Protein AF-A0A7K7S224-F1 (afdb_monomer_lite)

pLDDT: mean 75.21, std 19.18, range [33.5, 95.5]

Structure (mmCIF, N/CA/C/O backbone):
data_AF-A0A7K7S224-F1
#
_entry.id   AF-A0A7K7S224-F1
#
loop_
_atom_site.group_PDB
_atom_site.id
_atom_site.type_symbol
_atom_site.label_atom_id
_atom_site.label_alt_id
_atom_site.label_comp_id
_atom_site.label_asym_id
_atom_site.label_entity_id
_atom_site.label_seq_id
_atom_site.pdbx_PDB_ins_code
_atom_site.Cartn_x
_atom_site.Cartn_y
_atom_site.Cartn_z
_atom_site.occupancy
_atom_site.B_iso_or_equiv
_atom_site.auth_seq_id
_atom_site.auth_comp_id
_atom_site.auth_asym_id
_atom_site.auth_atom_id
_atom_site.pdbx_PDB_model_num
ATOM 1 N N . PRO A 1 1 ? -11.066 10.453 -2.369 1.00 45.16 1 PRO A N 1
ATOM 2 C CA . PRO A 1 1 ? -12.236 9.992 -1.578 1.00 45.16 1 PRO A CA 1
ATOM 3 C C . PRO A 1 1 ? -12.615 11.055 -0.543 1.00 45.16 1 PRO A C 1
ATOM 5 O O . PRO A 1 1 ? -11.724 11.579 0.125 1.00 45.16 1 PRO A O 1
ATOM 8 N N . ALA A 1 2 ? -13.901 11.397 -0.438 1.00 43.56 2 ALA A N 1
ATOM 9 C CA . ALA A 1 2 ? -14.383 12.379 0.530 1.00 43.56 2 ALA A CA 1
ATOM 10 C C . ALA A 1 2 ? -14.067 11.915 1.969 1.00 43.56 2 ALA A C 1
ATOM 12 O O . ALA A 1 2 ? -14.303 10.762 2.320 1.00 43.56 2 ALA A O 1
ATOM 13 N N . GLY A 1 3 ? -13.465 12.788 2.783 1.00 56.62 3 GLY A N 1
ATOM 14 C CA . GLY A 1 3 ? -13.181 12.538 4.207 1.00 56.62 3 GLY A CA 1
ATOM 15 C C . GLY A 1 3 ? -11.783 12.007 4.562 1.00 56.62 3 GLY A C 1
ATOM 16 O O . GLY A 1 3 ? -11.395 12.076 5.728 1.00 56.62 3 GLY A O 1
ATOM 17 N N . LEU A 1 4 ? -10.981 11.534 3.601 1.00 60.94 4 LEU A N 1
ATOM 18 C CA . LEU A 1 4 ? -9.558 11.239 3.833 1.00 60.94 4 LEU A CA 1
ATOM 19 C C . LEU A 1 4 ? -8.705 12.442 3.479 1.00 60.94 4 LEU A C 1
ATOM 21 O O . LEU A 1 4 ? -8.768 12.933 2.355 1.00 60.94 4 LEU A O 1
ATOM 25 N N . SER A 1 5 ? -7.822 12.842 4.396 1.00 68.38 5 SER A N 1
ATOM 26 C CA . SER A 1 5 ? -6.729 13.726 4.009 1.00 68.38 5 SER A CA 1
ATOM 27 C C . SER A 1 5 ? -5.901 13.044 2.913 1.00 68.38 5 SER A C 1
ATOM 29 O O . SER A 1 5 ? -5.393 11.927 3.097 1.00 68.38 5 SER A O 1
ATOM 31 N N . ALA A 1 6 ? -5.749 13.734 1.781 1.00 70.31 6 ALA A N 1
ATOM 32 C CA . ALA A 1 6 ? -4.966 13.280 0.634 1.00 70.31 6 ALA A CA 1
ATOM 33 C C . ALA A 1 6 ? -3.487 13.021 0.987 1.00 70.31 6 ALA A C 1
ATOM 35 O O . ALA A 1 6 ? -2.795 12.310 0.254 1.00 70.31 6 ALA A O 1
ATOM 36 N N . SER A 1 7 ? -3.013 13.552 2.123 1.00 74.94 7 SER A N 1
ATOM 37 C CA . SER A 1 7 ? -1.647 13.373 2.621 1.00 74.94 7 SER A CA 1
ATOM 38 C C . SER A 1 7 ? -1.422 12.073 3.405 1.00 74.94 7 SER A C 1
ATOM 40 O O . SER A 1 7 ? -0.278 11.745 3.720 1.00 74.94 7 SER A O 1
ATOM 42 N N . THR A 1 8 ? -2.472 11.303 3.715 1.00 85.69 8 THR A N 1
ATOM 43 C CA . THR A 1 8 ? -2.321 10.020 4.425 1.00 85.69 8 THR A CA 1
ATOM 44 C C . THR A 1 8 ? -1.658 8.958 3.547 1.00 85.69 8 THR A C 1
ATOM 46 O O . THR A 1 8 ? -1.875 8.920 2.339 1.00 85.69 8 THR A O 1
ATOM 49 N N . PHE A 1 9 ? -0.883 8.050 4.154 1.00 88.62 9 PHE A N 1
ATOM 50 C CA . PHE A 1 9 ? -0.202 6.974 3.418 1.00 88.62 9 PHE A CA 1
ATOM 51 C C . PHE A 1 9 ? -1.158 6.144 2.536 1.00 88.62 9 PHE A C 1
ATOM 53 O O . PHE A 1 9 ? -0.854 6.007 1.354 1.00 88.62 9 PHE A O 1
ATOM 60 N N . PRO A 1 10 ? -2.328 5.656 3.012 1.00 90.94 10 PRO A N 1
ATOM 61 C CA . PRO A 1 10 ? -3.244 4.897 2.157 1.00 90.94 10 PRO A CA 1
ATOM 62 C C . PRO A 1 10 ? -3.788 5.712 0.977 1.00 90.94 10 PRO A C 1
ATOM 64 O O . PRO A 1 10 ? -3.919 5.178 -0.120 1.00 90.94 10 PRO A O 1
ATOM 67 N N . ALA A 1 11 ? -4.063 7.009 1.171 1.00 88.75 11 ALA A N 1
ATOM 68 C CA . ALA A 1 11 ? -4.528 7.886 0.098 1.00 88.75 11 ALA A CA 1
ATOM 69 C C . ALA A 1 11 ? -3.425 8.172 -0.933 1.00 88.75 11 ALA A C 1
ATOM 71 O O . ALA A 1 11 ? -3.686 8.140 -2.135 1.00 88.75 11 ALA A O 1
ATOM 72 N N . LYS A 1 12 ? -2.187 8.408 -0.480 1.00 88.81 12 LYS A N 1
ATOM 73 C CA . LYS A 1 12 ? -1.016 8.538 -1.360 1.00 88.81 12 LYS A CA 1
ATOM 74 C C . LYS A 1 12 ? -0.775 7.254 -2.155 1.00 88.81 12 LYS A C 1
ATOM 76 O O . LYS A 1 12 ? -0.560 7.320 -3.356 1.00 88.81 12 LYS A O 1
ATOM 81 N N . LEU A 1 13 ? -0.881 6.092 -1.509 1.00 91.94 13 LEU A N 1
ATOM 82 C CA . LEU A 1 13 ? -0.644 4.791 -2.135 1.00 91.94 13 LEU A CA 1
ATOM 83 C C . LEU A 1 13 ? -1.704 4.478 -3.190 1.00 91.94 13 LEU A C 1
ATOM 85 O O . LEU A 1 13 ? -1.375 4.013 -4.273 1.00 91.94 13 LEU A O 1
ATOM 89 N N . TRP A 1 14 ? -2.968 4.786 -2.894 1.00 91.75 14 TRP A N 1
ATOM 90 C CA . TRP A 1 14 ? -4.055 4.638 -3.857 1.00 91.75 14 TRP A CA 1
ATOM 91 C C . TRP A 1 14 ? -3.875 5.561 -5.068 1.00 91.75 14 TRP A C 1
ATOM 93 O O . TRP A 1 14 ? -4.090 5.131 -6.194 1.00 91.75 14 TRP A O 1
ATOM 103 N N . ARG A 1 15 ? -3.432 6.811 -4.875 1.00 88.94 15 ARG A N 1
ATOM 104 C CA . ARG A 1 15 ? -3.096 7.698 -6.004 1.00 88.94 15 ARG A CA 1
ATOM 105 C C . ARG A 1 15 ? -1.911 7.175 -6.814 1.00 88.94 15 ARG A C 1
ATOM 107 O O . ARG A 1 15 ? -1.959 7.240 -8.034 1.00 88.94 15 ARG A O 1
ATOM 114 N N . LEU A 1 16 ? -0.889 6.642 -6.141 1.00 89.50 16 LEU A N 1
ATOM 115 C CA . LEU A 1 16 ? 0.310 6.096 -6.776 1.00 89.50 16 LEU A CA 1
ATOM 116 C C . LEU A 1 16 ? -0.038 4.966 -7.754 1.00 89.50 16 LEU A C 1
ATOM 118 O O . LEU A 1 16 ? 0.337 5.043 -8.914 1.00 89.50 16 LEU A O 1
ATOM 122 N N . VAL A 1 17 ? -0.805 3.965 -7.310 1.00 91.44 17 VAL A N 1
ATOM 123 C CA . VAL A 1 17 ? -1.162 2.796 -8.140 1.00 91.44 17 VAL A CA 1
ATOM 124 C C . VAL A 1 17 ? -2.163 3.114 -9.261 1.00 91.44 17 VAL A C 1
ATOM 126 O O . VAL A 1 17 ? -2.250 2.383 -10.240 1.00 91.44 17 VAL A O 1
ATOM 129 N N . ASN A 1 18 ? -2.935 4.198 -9.138 1.00 90.06 18 ASN A N 1
ATOM 130 C CA . ASN A 1 18 ? -3.849 4.653 -10.194 1.00 90.06 18 ASN A CA 1
ATOM 131 C C . ASN A 1 18 ? -3.217 5.710 -11.116 1.00 90.06 18 ASN A C 1
ATOM 133 O O . ASN A 1 18 ? -3.896 6.236 -11.995 1.00 90.06 18 ASN A O 1
ATOM 137 N N . SER A 1 19 ? -1.943 6.051 -10.914 1.00 85.50 19 SER A N 1
ATOM 138 C CA . SER A 1 19 ? -1.237 6.987 -11.780 1.00 85.50 19 SER A CA 1
ATOM 139 C C . SER A 1 19 ? -0.754 6.262 -13.038 1.00 85.50 19 SER A C 1
ATOM 141 O O . SER A 1 19 ? 0.055 5.345 -12.915 1.00 85.50 19 SER A O 1
ATOM 143 N N . PRO A 1 20 ? -1.137 6.698 -14.252 1.00 83.69 20 PRO A N 1
ATOM 144 C CA . PRO A 1 20 ? -0.631 6.098 -15.489 1.00 83.69 20 PRO A CA 1
ATOM 145 C C . PRO A 1 20 ? 0.871 6.353 -15.708 1.00 83.69 20 PRO A C 1
ATOM 147 O O . PRO A 1 20 ? 1.480 5.751 -16.583 1.00 83.69 20 PRO A O 1
ATOM 150 N N . ARG A 1 21 ? 1.473 7.258 -14.923 1.00 83.50 21 ARG A N 1
ATOM 151 C CA . ARG A 1 21 ? 2.896 7.616 -15.003 1.00 83.50 21 ARG A CA 1
ATOM 152 C C . ARG A 1 21 ? 3.801 6.638 -14.258 1.00 83.50 21 ARG A C 1
ATOM 154 O O . ARG A 1 21 ? 4.998 6.639 -14.507 1.00 83.50 21 ARG A O 1
ATOM 161 N N . ILE A 1 22 ? 3.246 5.867 -13.323 1.00 85.06 22 ILE A N 1
ATOM 162 C CA . ILE A 1 22 ? 4.005 4.950 -12.473 1.00 85.06 22 ILE A CA 1
ATOM 163 C C . ILE A 1 22 ? 3.770 3.538 -12.977 1.00 85.06 22 ILE A C 1
ATOM 165 O O . ILE A 1 22 ? 2.643 3.048 -12.974 1.00 85.06 22 ILE A O 1
ATOM 169 N N . ARG A 1 23 ? 4.839 2.876 -13.410 1.00 87.44 23 ARG A N 1
ATOM 170 C CA . ARG A 1 23 ? 4.765 1.519 -13.963 1.00 87.44 23 ARG A CA 1
ATOM 171 C C . ARG A 1 23 ? 5.201 0.475 -12.955 1.00 87.44 23 ARG A C 1
ATOM 173 O O . ARG A 1 23 ? 4.765 -0.665 -13.081 1.00 87.44 23 ARG A O 1
ATOM 180 N N . SER A 1 24 ? 6.013 0.872 -11.978 1.00 88.50 24 SER A N 1
ATOM 181 C CA . SER A 1 24 ? 6.544 0.034 -10.897 1.00 88.50 24 SER A CA 1
ATOM 182 C C . SER A 1 24 ? 5.503 -0.479 -9.902 1.00 88.50 24 SER A C 1
ATOM 184 O O . SER A 1 24 ? 5.774 -1.440 -9.184 1.00 88.50 24 SER A O 1
ATOM 186 N N . VAL A 1 25 ? 4.318 0.135 -9.836 1.00 91.31 25 VAL A N 1
ATOM 187 C CA . VAL A 1 25 ? 3.242 -0.250 -8.912 1.00 91.31 25 VAL A CA 1
ATOM 188 C C . VAL A 1 25 ? 1.939 -0.409 -9.677 1.00 91.31 25 VAL A C 1
ATOM 190 O O . VAL A 1 25 ? 1.481 0.535 -10.313 1.00 91.31 25 VAL A O 1
ATOM 193 N N . ARG A 1 26 ? 1.317 -1.586 -9.590 1.00 91.81 26 ARG A N 1
ATOM 194 C CA . ARG A 1 26 ? 0.078 -1.908 -10.312 1.00 91.81 26 ARG A CA 1
ATOM 195 C C . ARG A 1 26 ? -0.909 -2.658 -9.429 1.00 91.81 26 ARG A C 1
ATOM 197 O O . ARG A 1 26 ? -0.559 -3.181 -8.371 1.00 91.81 26 ARG A O 1
ATOM 204 N N . TRP A 1 27 ? -2.160 -2.694 -9.867 1.00 93.50 27 TRP A N 1
ATOM 205 C CA . TRP A 1 27 ? -3.170 -3.566 -9.281 1.00 93.50 27 TRP A CA 1
ATOM 206 C C . TRP A 1 27 ? -2.943 -5.015 -9.721 1.00 93.50 27 TRP A C 1
ATOM 208 O O . TRP A 1 27 ? -2.518 -5.256 -10.849 1.00 93.50 27 TRP A O 1
ATOM 218 N N . ASP A 1 28 ? -3.264 -5.973 -8.852 1.00 90.75 28 ASP A N 1
ATOM 219 C CA . ASP A 1 28 ? -3.435 -7.365 -9.273 1.00 90.75 28 ASP A CA 1
ATOM 220 C C . ASP A 1 28 ? -4.648 -7.515 -10.213 1.00 90.75 28 ASP A C 1
ATOM 222 O O . ASP A 1 28 ? -5.483 -6.614 -10.341 1.00 90.75 28 ASP A O 1
ATOM 226 N N . SER A 1 29 ? -4.791 -8.683 -10.845 1.00 89.75 29 SER A N 1
ATOM 227 C CA . SER A 1 29 ? -5.893 -8.969 -11.783 1.00 89.75 29 SER A CA 1
ATOM 228 C C . SER A 1 29 ? -7.288 -8.803 -11.168 1.00 89.75 29 SER A C 1
ATOM 230 O O . SER A 1 29 ? -8.263 -8.562 -11.876 1.00 89.75 29 SER A O 1
ATOM 232 N N . ARG A 1 30 ? -7.394 -8.897 -9.837 1.00 90.62 30 ARG A N 1
ATOM 233 C CA . ARG A 1 30 ? -8.642 -8.741 -9.078 1.00 90.62 30 ARG A CA 1
ATOM 234 C C . ARG A 1 30 ? -8.860 -7.333 -8.525 1.00 90.62 30 ARG A C 1
ATOM 236 O O . ARG A 1 30 ? -9.880 -7.109 -7.874 1.00 90.62 30 ARG A O 1
ATOM 243 N N . ALA A 1 31 ? -7.929 -6.404 -8.733 1.00 91.94 31 ALA A N 1
ATOM 244 C CA . ALA A 1 31 ? -7.950 -5.054 -8.171 1.00 91.94 31 ALA A CA 1
ATOM 245 C C . ALA A 1 31 ? -8.130 -5.005 -6.632 1.00 91.94 31 ALA A C 1
ATOM 247 O O . ALA A 1 31 ? -8.763 -4.106 -6.062 1.00 91.94 31 ALA A O 1
ATOM 248 N N . GLN A 1 32 ? -7.574 -6.009 -5.952 1.00 91.69 32 GLN A N 1
ATOM 249 C CA . GLN A 1 32 ? -7.611 -6.235 -4.504 1.00 91.69 32 GLN A CA 1
ATOM 250 C C . GLN A 1 32 ? -6.211 -6.332 -3.877 1.00 91.69 32 GLN A C 1
ATOM 252 O O . GLN A 1 32 ? -6.086 -6.525 -2.663 1.00 91.69 32 GLN A O 1
ATOM 257 N N . GLY A 1 33 ? -5.166 -6.263 -4.691 1.00 91.50 33 GLY A N 1
ATOM 258 C CA . GLY A 1 33 ? -3.776 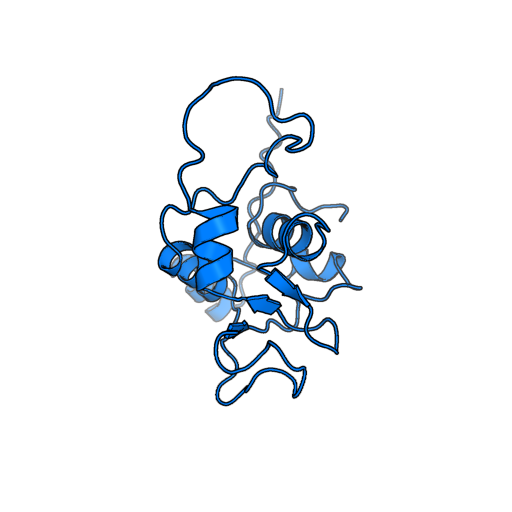-6.367 -4.287 1.00 91.50 33 GLY A CA 1
ATOM 259 C C . GLY A 1 33 ? -2.895 -5.390 -5.048 1.00 91.50 33 GLY A C 1
ATOM 260 O O . GLY A 1 33 ? -3.277 -4.847 -6.082 1.00 91.50 33 GLY A O 1
ATOM 261 N N . LEU A 1 34 ? -1.717 -5.155 -4.487 1.00 93.88 34 LEU A N 1
ATOM 262 C CA . LEU A 1 34 ? -0.652 -4.349 -5.058 1.00 93.88 34 LEU A CA 1
ATOM 263 C C . LEU A 1 34 ? 0.448 -5.266 -5.561 1.00 93.88 34 LEU A C 1
ATOM 265 O O . LEU A 1 34 ? 0.959 -6.081 -4.795 1.00 93.88 34 LEU A O 1
ATOM 269 N N . LE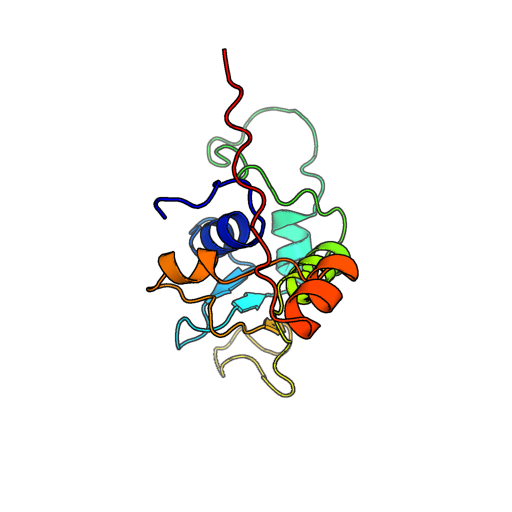U A 1 35 ? 0.836 -5.072 -6.810 1.00 92.50 35 LEU A N 1
ATOM 270 C CA . LEU A 1 35 ? 2.022 -5.650 -7.417 1.00 92.50 35 LEU A CA 1
ATOM 271 C C . LEU A 1 35 ? 3.081 -4.556 -7.480 1.00 92.50 35 LEU A C 1
ATOM 273 O O . LEU A 1 35 ? 2.804 -3.459 -7.965 1.00 92.50 35 LEU A O 1
ATOM 277 N N . ILE A 1 36 ? 4.266 -4.830 -6.939 1.00 92.00 36 ILE A N 1
ATOM 278 C CA . ILE A 1 36 ? 5.374 -3.874 -6.908 1.00 92.00 36 ILE A CA 1
ATOM 279 C C . ILE A 1 36 ? 6.637 -4.515 -7.478 1.00 92.00 36 ILE A C 1
ATOM 281 O O . ILE A 1 36 ? 7.151 -5.468 -6.894 1.00 92.00 36 ILE A O 1
ATOM 285 N N . ASP A 1 37 ? 7.156 -3.967 -8.571 1.00 89.81 37 ASP A N 1
ATOM 286 C CA . ASP A 1 37 ? 8.485 -4.299 -9.080 1.00 89.81 37 ASP A CA 1
ATOM 287 C C . ASP A 1 37 ? 9.514 -3.496 -8.288 1.00 89.81 37 ASP A C 1
ATOM 289 O O . ASP A 1 37 ? 9.503 -2.265 -8.309 1.00 89.81 37 ASP A O 1
ATOM 293 N N . ARG A 1 38 ? 10.395 -4.181 -7.554 1.00 88.38 38 ARG A N 1
ATOM 294 C CA . ARG A 1 38 ? 11.378 -3.503 -6.703 1.00 88.38 38 ARG A CA 1
ATOM 295 C C . ARG A 1 38 ? 12.366 -2.664 -7.514 1.00 88.38 38 ARG A C 1
ATOM 297 O O . ARG A 1 38 ? 12.625 -1.524 -7.132 1.00 88.38 38 ARG A O 1
ATOM 304 N N . SER A 1 39 ? 12.933 -3.230 -8.572 1.00 86.38 39 SER A N 1
ATOM 305 C CA . SER A 1 39 ? 13.993 -2.589 -9.352 1.00 86.38 39 SER A CA 1
ATOM 306 C C . SER A 1 39 ? 13.452 -1.357 -10.065 1.00 86.38 39 SER A C 1
ATOM 308 O O . SER A 1 39 ? 14.039 -0.280 -9.981 1.00 86.38 39 SER A O 1
ATOM 310 N N . LEU A 1 40 ? 12.280 -1.487 -10.691 1.00 86.69 40 LEU A N 1
ATOM 311 C CA . LEU A 1 40 ? 11.622 -0.371 -11.357 1.00 86.69 40 LEU A CA 1
ATOM 312 C C . LEU A 1 40 ? 11.140 0.676 -10.348 1.00 86.69 40 LEU A C 1
ATOM 314 O O . LEU A 1 40 ? 11.212 1.864 -10.640 1.00 86.69 40 LEU A O 1
ATOM 318 N N . PHE A 1 41 ? 10.685 0.272 -9.155 1.00 87.69 41 PHE A N 1
ATOM 319 C CA . PHE A 1 41 ? 10.298 1.212 -8.096 1.00 87.69 41 PHE A CA 1
ATOM 320 C C . PHE A 1 41 ? 11.486 2.051 -7.631 1.00 87.69 41 PHE A C 1
ATOM 322 O O . PHE A 1 41 ? 11.360 3.264 -7.477 1.00 87.69 41 PHE A O 1
ATOM 329 N N . GLU A 1 42 ? 12.636 1.413 -7.397 1.00 86.38 42 GLU A N 1
ATOM 330 C CA . GLU A 1 42 ? 13.863 2.114 -7.022 1.00 86.38 42 GLU A CA 1
ATOM 331 C C . GLU A 1 42 ? 14.261 3.119 -8.120 1.00 86.38 42 GLU A C 1
ATOM 333 O O . GLU A 1 42 ? 14.555 4.266 -7.796 1.00 86.38 42 GLU A O 1
ATOM 338 N N . GLN A 1 43 ? 14.132 2.758 -9.402 1.00 83.88 43 GLN A N 1
ATOM 339 C CA . GLN A 1 43 ? 14.452 3.643 -10.529 1.00 83.88 43 GLN A CA 1
ATOM 340 C C . GLN A 1 43 ? 13.455 4.797 -10.753 1.00 83.88 43 GLN A C 1
ATOM 342 O O . GLN A 1 43 ? 13.881 5.918 -11.012 1.00 83.88 43 GLN A O 1
ATOM 347 N N . GLU A 1 44 ? 12.142 4.541 -10.682 1.00 84.06 44 GLU A N 1
ATOM 348 C CA . GLU A 1 44 ? 11.092 5.541 -10.962 1.00 84.06 44 GLU A CA 1
ATOM 349 C C . GLU A 1 44 ? 10.861 6.510 -9.797 1.00 84.06 44 GLU A C 1
ATOM 351 O O . GLU A 1 44 ? 10.473 7.656 -10.023 1.00 84.06 44 GLU A O 1
ATOM 356 N N . LEU A 1 45 ? 11.010 6.041 -8.553 1.00 81.06 45 LEU A N 1
ATOM 357 C CA . LEU A 1 45 ? 10.540 6.771 -7.369 1.00 81.06 45 LEU A CA 1
ATOM 358 C C . LEU A 1 45 ? 11.635 7.104 -6.356 1.00 81.06 45 LEU A C 1
ATOM 360 O O . LEU A 1 45 ? 11.402 7.972 -5.515 1.00 81.06 45 LEU A O 1
ATOM 364 N N . LEU A 1 46 ? 12.778 6.409 -6.384 1.00 81.00 46 LEU A N 1
ATOM 365 C CA . LEU A 1 46 ? 13.856 6.586 -5.401 1.00 81.00 46 LEU A CA 1
ATOM 366 C C . LEU A 1 46 ? 15.169 7.085 -6.012 1.00 81.00 46 LEU A C 1
ATOM 368 O O . LEU A 1 46 ? 16.006 7.589 -5.263 1.00 81.00 46 LEU A O 1
ATOM 372 N N . SER A 1 47 ? 15.353 6.981 -7.331 1.00 71.62 47 SER A N 1
ATOM 373 C CA . SER A 1 47 ? 16.493 7.595 -8.007 1.00 71.62 47 SER A CA 1
ATOM 374 C C . SER A 1 47 ? 16.482 9.101 -7.750 1.00 71.62 47 SER A C 1
ATOM 376 O O . SER A 1 47 ? 15.456 9.749 -7.988 1.00 71.62 47 SER A O 1
ATOM 378 N N . PRO A 1 48 ? 17.592 9.681 -7.261 1.00 57.19 48 PRO A N 1
ATOM 379 C CA . PRO A 1 48 ? 17.733 11.123 -7.233 1.00 57.19 48 PRO A CA 1
ATOM 380 C C . PRO A 1 48 ? 17.653 11.590 -8.684 1.00 57.19 48 PRO A C 1
ATOM 382 O O . PRO A 1 48 ? 18.543 11.308 -9.477 1.00 57.19 48 PRO A O 1
ATOM 385 N N . SER A 1 49 ? 16.544 12.227 -9.058 1.00 54.16 49 SER A N 1
ATOM 386 C CA . SER A 1 49 ? 16.469 12.914 -10.341 1.00 54.16 49 SER A CA 1
ATOM 387 C C . SER A 1 49 ? 17.559 13.975 -10.291 1.00 54.16 49 SER A C 1
ATOM 389 O O . SER 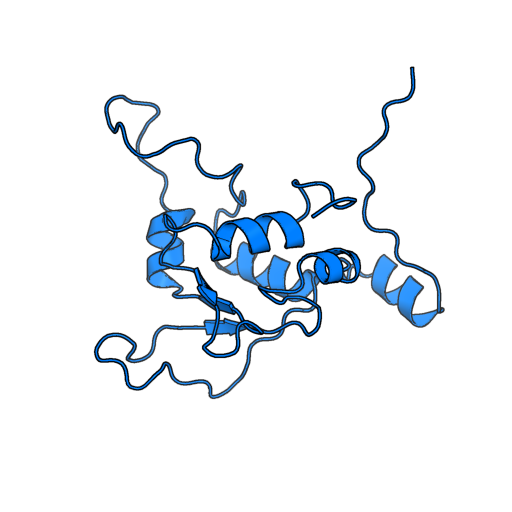A 1 49 ? 17.491 14.869 -9.442 1.00 54.16 49 SER A O 1
ATOM 391 N N . ASP A 1 50 ? 18.601 13.815 -11.103 1.00 42.28 50 ASP A N 1
ATOM 392 C CA . ASP A 1 50 ? 19.691 14.775 -11.182 1.00 42.28 50 ASP A CA 1
ATOM 393 C C . ASP A 1 50 ? 19.114 16.184 -11.317 1.00 42.28 50 ASP A C 1
ATOM 395 O O . ASP A 1 50 ? 18.322 16.458 -12.214 1.00 42.28 50 ASP A O 1
ATOM 399 N N . ALA A 1 51 ? 19.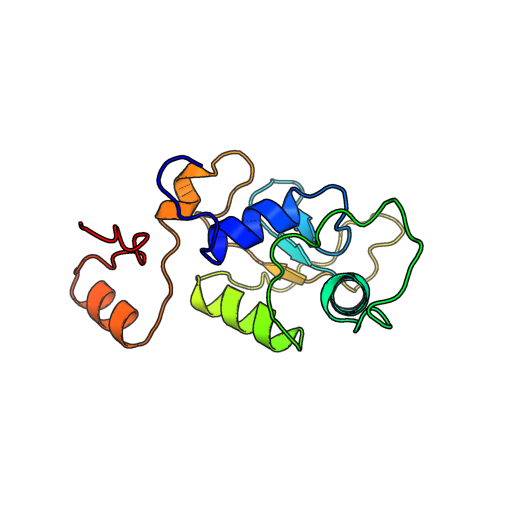538 17.045 -10.394 1.00 40.16 51 ALA A N 1
ATOM 400 C CA . ALA A 1 51 ? 19.443 18.495 -10.432 1.00 40.16 51 ALA A CA 1
ATOM 401 C C . ALA A 1 51 ? 18.044 19.142 -10.542 1.00 40.16 51 ALA A C 1
ATOM 403 O O . ALA A 1 51 ? 17.194 18.856 -11.378 1.00 40.16 51 ALA A O 1
ATOM 404 N N . HIS A 1 52 ? 17.875 20.196 -9.748 1.00 46.19 52 HIS A N 1
ATOM 405 C CA . HIS A 1 52 ? 17.015 21.317 -10.110 1.00 46.19 52 HIS A CA 1
ATOM 406 C C . HIS A 1 52 ? 17.529 21.953 -11.421 1.00 46.19 52 HIS A C 1
ATOM 408 O O . HIS A 1 52 ? 18.241 22.953 -11.382 1.00 46.19 52 HIS A O 1
ATOM 414 N N . GLY A 1 53 ? 17.209 21.371 -12.580 1.00 33.50 53 GLY A N 1
ATOM 415 C CA . GLY A 1 53 ? 17.729 21.834 -13.864 1.00 33.50 53 GLY A CA 1
ATOM 416 C C . GLY A 1 53 ? 16.901 21.374 -15.058 1.00 33.50 53 GLY A C 1
ATOM 417 O O . GLY A 1 53 ? 17.036 20.248 -15.506 1.00 33.50 53 GLY A O 1
ATOM 418 N N . ALA A 1 54 ? 16.070 22.295 -15.550 1.00 39.38 54 ALA A N 1
ATOM 419 C CA . ALA A 1 54 ? 15.697 22.518 -16.949 1.00 39.38 54 ALA A CA 1
ATOM 420 C C . ALA A 1 54 ? 15.389 21.307 -17.866 1.00 39.38 54 ALA A C 1
ATOM 422 O O . ALA A 1 54 ? 16.280 20.586 -18.299 1.00 39.38 54 ALA A O 1
ATOM 423 N N . GLY A 1 55 ? 14.137 21.235 -18.342 1.00 34.97 55 GLY A N 1
ATOM 424 C CA . GLY A 1 55 ? 13.893 20.835 -19.738 1.00 34.97 55 GLY A CA 1
ATOM 425 C C . GLY A 1 55 ? 13.144 19.532 -20.030 1.00 34.97 55 GLY A C 1
ATOM 426 O O . GLY A 1 55 ? 13.230 19.061 -21.157 1.00 34.97 55 GLY A O 1
ATOM 427 N N . ALA A 1 56 ? 12.375 18.961 -19.099 1.00 38.66 56 ALA A N 1
ATOM 428 C CA . ALA A 1 56 ? 11.465 17.853 -19.420 1.00 38.66 56 ALA A CA 1
ATOM 429 C C . ALA A 1 56 ? 9.998 18.251 -19.192 1.00 38.66 56 ALA A C 1
ATOM 431 O O . ALA A 1 56 ? 9.404 17.967 -18.147 1.00 38.66 56 ALA A O 1
ATOM 432 N N . GLU A 1 57 ? 9.401 18.908 -20.190 1.00 39.22 57 GLU A N 1
ATOM 433 C CA . GLU A 1 57 ? 7.947 19.021 -20.305 1.00 39.22 57 GLU A CA 1
ATOM 434 C C . GLU A 1 57 ? 7.349 17.611 -20.371 1.00 39.22 57 GLU A C 1
ATOM 436 O O . GLU A 1 57 ? 7.425 16.909 -21.375 1.00 39.22 57 GLU A O 1
ATOM 441 N N . GLY A 1 58 ? 6.817 17.150 -19.243 1.00 40.53 58 GLY A N 1
ATOM 442 C CA . GLY A 1 58 ? 6.258 15.808 -19.128 1.00 40.53 58 GLY A CA 1
ATOM 443 C C . GLY A 1 58 ? 6.207 15.299 -17.697 1.00 40.53 58 GLY A C 1
ATOM 444 O O . GLY A 1 58 ? 5.256 14.600 -17.347 1.00 40.53 58 GLY A O 1
ATOM 445 N N . ALA A 1 59 ? 7.141 15.703 -16.835 1.00 47.53 59 ALA A N 1
ATOM 446 C CA . ALA A 1 59 ? 7.122 15.377 -15.411 1.00 47.53 59 ALA A CA 1
ATOM 447 C C . ALA A 1 59 ? 6.393 16.474 -14.614 1.00 47.53 59 ALA A C 1
ATOM 449 O O . ALA A 1 59 ? 6.993 17.240 -13.865 1.00 47.53 59 ALA A O 1
ATOM 450 N N . GLY A 1 60 ? 5.068 16.560 -14.790 1.00 40.12 60 GLY A N 1
ATOM 451 C CA . GLY A 1 60 ? 4.209 17.306 -13.862 1.00 40.12 60 GLY A CA 1
ATOM 452 C C . GLY A 1 60 ? 4.465 16.851 -12.416 1.00 40.12 60 GLY A C 1
ATOM 453 O O . GLY A 1 60 ? 4.879 15.703 -12.223 1.00 40.12 60 GLY A O 1
ATOM 454 N N . PRO A 1 61 ? 4.242 17.730 -11.420 1.00 42.53 61 PRO A N 1
ATOM 455 C CA . PRO A 1 61 ? 4.810 17.632 -10.076 1.00 42.53 61 PRO A CA 1
ATOM 456 C C . PRO A 1 61 ? 4.673 16.207 -9.566 1.00 42.53 61 PRO A C 1
ATOM 458 O O . PRO A 1 61 ? 3.561 15.678 -9.531 1.00 42.53 61 PRO A O 1
ATOM 461 N N . ALA A 1 62 ? 5.804 15.578 -9.248 1.00 47.91 62 ALA A N 1
ATOM 462 C CA . ALA A 1 62 ? 5.920 14.194 -8.813 1.00 47.91 62 ALA A CA 1
ATOM 463 C C . ALA A 1 62 ? 5.117 13.944 -7.523 1.00 47.91 62 ALA A C 1
ATOM 465 O O . ALA A 1 62 ? 5.654 13.876 -6.426 1.00 47.91 62 ALA A O 1
ATOM 466 N N . LEU A 1 63 ? 3.799 13.839 -7.670 1.00 51.25 63 LEU A N 1
ATOM 467 C CA . LEU A 1 63 ? 2.825 13.231 -6.781 1.00 51.25 63 LEU A CA 1
ATOM 468 C C . LEU A 1 63 ? 3.020 13.472 -5.265 1.00 51.25 63 LEU A C 1
ATOM 470 O O . LEU A 1 63 ? 2.786 12.536 -4.511 1.00 51.25 63 LEU A O 1
ATOM 474 N N . ASP A 1 64 ? 3.437 14.655 -4.787 1.00 53.47 64 ASP A N 1
ATOM 475 C CA . ASP A 1 64 ? 3.764 14.920 -3.361 1.00 53.47 64 ASP A CA 1
ATOM 476 C C . ASP A 1 64 ? 4.414 13.704 -2.676 1.00 53.47 64 ASP A C 1
ATOM 478 O O . ASP A 1 64 ? 3.899 13.150 -1.682 1.00 53.47 64 ASP A O 1
ATOM 482 N N . SER A 1 65 ? 5.460 13.225 -3.345 1.00 55.62 65 SER A N 1
ATOM 483 C CA . SER A 1 65 ? 5.982 11.867 -3.349 1.00 55.62 65 SER A CA 1
ATOM 484 C C . SER A 1 65 ? 6.170 11.272 -1.956 1.00 55.62 65 SER A C 1
ATOM 486 O O . SER A 1 65 ? 6.385 11.945 -0.941 1.00 55.62 65 SER A O 1
ATOM 488 N N . PHE A 1 66 ? 6.039 9.948 -1.880 1.00 62.03 66 PHE A N 1
ATOM 489 C CA . PHE A 1 66 ? 6.540 9.206 -0.736 1.00 62.03 66 PHE A CA 1
ATOM 490 C C . PHE A 1 66 ? 8.013 9.585 -0.561 1.00 62.03 66 PHE A C 1
ATOM 492 O O . PHE A 1 66 ? 8.834 9.153 -1.356 1.00 62.03 66 PHE A O 1
ATOM 499 N N . GLN A 1 67 ? 8.335 10.391 0.457 1.00 58.38 67 GLN A N 1
ATOM 500 C CA . GLN A 1 67 ? 9.707 10.727 0.863 1.00 58.38 67 GLN A CA 1
ATOM 501 C C . GLN A 1 67 ? 10.399 9.490 1.460 1.00 58.38 67 GLN A C 1
ATOM 503 O O . GLN A 1 67 ? 10.842 9.477 2.607 1.00 58.38 67 GLN A O 1
ATOM 508 N N . ALA A 1 68 ? 10.384 8.381 0.733 1.00 60.97 68 ALA A N 1
ATOM 509 C CA . ALA A 1 68 ? 11.202 7.233 1.030 1.00 60.97 68 ALA A CA 1
ATOM 510 C C . ALA A 1 68 ? 12.534 7.452 0.314 1.00 60.97 68 ALA A C 1
ATOM 512 O O . ALA A 1 68 ? 12.555 7.829 -0.846 1.00 60.97 68 ALA A O 1
ATOM 513 N N . THR A 1 69 ? 13.637 7.215 1.013 1.00 64.00 69 THR A N 1
ATOM 514 C CA . THR A 1 69 ? 14.982 7.161 0.419 1.00 64.00 69 THR A CA 1
ATOM 515 C C . THR A 1 69 ? 15.360 5.739 0.009 1.00 64.00 69 THR A C 1
ATOM 517 O O . THR A 1 69 ? 16.297 5.530 -0.750 1.00 64.00 69 THR A O 1
ATOM 520 N N . HIS A 1 70 ? 14.629 4.742 0.520 1.00 80.50 70 HIS A N 1
ATOM 521 C CA . HIS A 1 70 ? 14.907 3.325 0.315 1.00 80.50 70 HIS A CA 1
ATOM 522 C C . HIS A 1 70 ? 13.611 2.521 0.205 1.00 80.50 70 HIS A C 1
ATOM 524 O O . HIS A 1 70 ? 12.635 2.786 0.918 1.00 80.50 70 HIS A O 1
ATOM 530 N N . PHE A 1 71 ? 13.636 1.458 -0.600 1.00 86.44 71 PHE A N 1
ATOM 531 C CA . PHE A 1 71 ? 12.503 0.550 -0.786 1.00 86.44 71 PHE A CA 1
ATOM 532 C C . PHE A 1 71 ? 12.018 -0.075 0.534 1.00 86.44 71 PHE A C 1
ATOM 534 O O . PHE A 1 71 ? 10.818 -0.173 0.799 1.00 86.44 71 PHE A O 1
ATOM 541 N N . GLY A 1 72 ? 12.945 -0.416 1.434 1.00 87.69 72 GLY A N 1
ATOM 542 C CA . GLY A 1 72 ? 12.614 -0.949 2.760 1.00 87.69 72 GLY A CA 1
ATOM 543 C C . GLY A 1 72 ? 11.740 -0.007 3.601 1.00 87.69 72 GLY A C 1
ATOM 544 O O . GLY A 1 72 ? 10.857 -0.467 4.328 1.00 87.69 72 GLY A O 1
ATOM 545 N N . SER A 1 73 ? 11.910 1.311 3.460 1.00 87.94 73 SER A N 1
ATOM 546 C CA . SER A 1 73 ? 11.073 2.309 4.142 1.00 87.94 73 SER A CA 1
ATOM 547 C C . SER A 1 73 ? 9.634 2.281 3.630 1.00 87.94 73 SER A C 1
ATOM 549 O O . SER A 1 73 ? 8.693 2.389 4.421 1.00 87.94 73 SER A O 1
ATOM 551 N N . PHE A 1 74 ? 9.451 2.065 2.328 1.00 90.06 74 PHE A N 1
ATOM 552 C CA . PHE A 1 74 ? 8.136 1.893 1.720 1.00 90.06 74 PHE A CA 1
ATOM 553 C C . PHE A 1 74 ? 7.456 0.602 2.205 1.00 90.06 74 PHE A C 1
ATOM 555 O O . PHE A 1 74 ? 6.328 0.648 2.704 1.00 90.06 74 PHE A O 1
ATOM 562 N N . VAL A 1 75 ? 8.172 -0.529 2.200 1.00 91.19 75 VAL A N 1
ATOM 563 C CA . VAL A 1 75 ? 7.669 -1.810 2.737 1.00 91.19 75 VAL A CA 1
ATOM 564 C C . VAL A 1 75 ? 7.318 -1.700 4.224 1.00 91.19 75 VAL A C 1
ATOM 566 O O . VAL A 1 75 ? 6.297 -2.224 4.676 1.00 91.19 75 VAL A O 1
ATOM 569 N N . ARG A 1 76 ? 8.111 -0.966 5.010 1.00 90.81 76 ARG A N 1
ATOM 570 C CA . ARG A 1 76 ? 7.795 -0.700 6.418 1.00 90.81 76 ARG A CA 1
ATOM 571 C C . ARG A 1 76 ? 6.474 0.049 6.570 1.00 90.81 76 ARG A C 1
ATOM 573 O O . ARG A 1 76 ? 5.706 -0.278 7.475 1.00 90.81 76 ARG A O 1
ATOM 580 N N . GLN A 1 77 ? 6.194 1.035 5.717 1.00 91.56 77 GLN A N 1
ATOM 581 C CA . GLN A 1 77 ? 4.903 1.719 5.745 1.00 91.56 77 GLN A CA 1
ATOM 582 C C . GLN A 1 77 ? 3.761 0.772 5.361 1.00 91.56 77 GLN A C 1
ATOM 584 O O . GLN A 1 77 ? 2.782 0.718 6.100 1.00 91.56 77 GLN A O 1
ATOM 589 N N . LEU A 1 78 ? 3.906 -0.048 4.314 1.00 93.56 78 LEU A N 1
ATOM 590 C CA . LEU A 1 78 ? 2.923 -1.090 3.976 1.00 93.56 78 LEU A CA 1
ATOM 591 C C . LEU A 1 78 ? 2.590 -1.962 5.201 1.00 93.56 78 LEU A C 1
ATOM 593 O O . LEU A 1 78 ? 1.428 -2.071 5.599 1.00 93.56 78 LEU A O 1
ATOM 597 N N . ASN A 1 79 ? 3.615 -2.482 5.878 1.00 92.81 79 ASN A N 1
ATOM 598 C CA . ASN A 1 79 ? 3.450 -3.300 7.082 1.00 92.81 79 ASN A CA 1
ATOM 599 C C . ASN A 1 79 ? 2.762 -2.540 8.231 1.00 92.81 79 ASN A C 1
ATOM 601 O O . ASN A 1 79 ? 1.904 -3.090 8.925 1.00 92.81 79 ASN A O 1
ATOM 605 N N . LEU A 1 80 ? 3.104 -1.263 8.438 1.00 92.69 80 LEU A N 1
ATOM 606 C CA . LEU A 1 80 ? 2.464 -0.418 9.451 1.00 92.69 80 LEU A CA 1
ATOM 607 C C . LEU A 1 80 ? 0.988 -0.149 9.153 1.00 92.69 80 LEU A C 1
ATOM 609 O O . LEU A 1 80 ? 0.250 0.117 10.092 1.00 92.69 80 LEU A O 1
ATOM 613 N N . TYR A 1 81 ? 0.546 -0.221 7.903 1.00 92.94 81 TYR A N 1
ATOM 614 C CA . TYR A 1 81 ? -0.861 -0.071 7.526 1.00 92.94 81 TYR A CA 1
ATOM 615 C C . TYR A 1 81 ? -1.550 -1.416 7.253 1.00 92.94 81 TYR A C 1
ATOM 617 O O . TYR A 1 81 ? -2.622 -1.458 6.654 1.00 92.94 81 TYR A O 1
ATOM 625 N N . GLY A 1 82 ? -0.963 -2.522 7.719 1.00 93.50 82 GLY A N 1
ATOM 626 C CA . GLY A 1 82 ? -1.601 -3.839 7.704 1.00 93.50 82 GLY A CA 1
ATOM 627 C C . GLY A 1 82 ? -1.589 -4.544 6.349 1.00 93.50 82 GLY A C 1
ATOM 628 O O . GLY A 1 82 ? -2.284 -5.544 6.195 1.00 93.50 82 GLY A O 1
ATOM 629 N N . PHE A 1 83 ? -0.810 -4.061 5.380 1.00 95.50 83 PHE A N 1
ATOM 630 C CA . PHE A 1 83 ? -0.559 -4.820 4.160 1.00 95.50 83 PHE A CA 1
ATOM 631 C C . PHE A 1 83 ? 0.317 -6.030 4.475 1.00 95.50 83 PHE A C 1
ATOM 633 O O . PHE A 1 83 ? 1.251 -5.942 5.275 1.00 95.50 83 PHE A O 1
ATOM 640 N N . ARG A 1 84 ? 0.020 -7.161 3.839 1.00 94.06 84 ARG A N 1
ATOM 641 C CA . ARG A 1 84 ? 0.778 -8.406 3.985 1.00 94.06 84 ARG A CA 1
ATOM 642 C C . ARG A 1 84 ? 1.274 -8.878 2.634 1.00 94.06 84 ARG A C 1
ATOM 644 O O . ARG A 1 84 ? 0.516 -8.841 1.667 1.00 94.06 84 ARG A O 1
ATOM 651 N N . LYS A 1 85 ? 2.533 -9.318 2.590 1.00 91.81 85 LYS A N 1
ATOM 652 C CA . LYS A 1 85 ? 3.106 -9.963 1.409 1.00 91.81 85 LYS A CA 1
ATOM 653 C C . LYS A 1 85 ? 2.413 -11.310 1.193 1.00 91.81 85 LYS A C 1
ATOM 655 O O . LYS A 1 85 ? 2.259 -12.066 2.151 1.00 91.81 85 LYS A O 1
ATOM 660 N N . VAL A 1 86 ? 2.004 -11.596 -0.038 1.00 89.75 86 VAL A N 1
ATOM 661 C CA . VAL A 1 86 ? 1.453 -12.895 -0.438 1.00 89.75 86 VAL A CA 1
ATOM 662 C C . VAL A 1 86 ? 2.629 -13.816 -0.797 1.00 89.75 86 VAL A C 1
ATOM 664 O O . VAL A 1 86 ? 3.377 -13.493 -1.722 1.00 89.75 86 VAL A O 1
ATOM 667 N N . PRO A 1 87 ? 2.866 -14.911 -0.053 1.00 80.50 87 PRO A N 1
ATOM 668 C CA . PRO A 1 87 ? 3.941 -15.851 -0.361 1.00 80.50 87 PRO A CA 1
ATOM 669 C C . PRO A 1 87 ? 3.599 -16.690 -1.597 1.00 80.50 87 PRO A C 1
ATOM 671 O O . PRO A 1 87 ? 2.431 -16.971 -1.851 1.00 80.50 87 PRO A O 1
ATOM 674 N N . GLY A 1 88 ? 4.621 -17.093 -2.355 1.00 69.88 88 GLY A N 1
ATOM 675 C CA . GLY A 1 88 ? 4.463 -18.002 -3.497 1.00 69.88 88 GLY A CA 1
ATOM 676 C C . GLY A 1 88 ? 3.736 -17.415 -4.710 1.00 69.88 88 GLY A C 1
ATOM 677 O O . GLY A 1 88 ? 3.466 -18.148 -5.653 1.00 69.88 88 GLY A O 1
ATOM 678 N N . TRP A 1 89 ? 3.424 -16.114 -4.711 1.00 69.75 89 TRP A N 1
ATOM 679 C CA . TRP A 1 89 ? 2.931 -15.454 -5.914 1.00 69.75 89 TRP A CA 1
ATOM 680 C C . TRP A 1 89 ? 4.103 -15.266 -6.881 1.00 69.75 89 TRP A C 1
ATOM 682 O O . TRP A 1 89 ? 4.983 -14.437 -6.645 1.00 69.75 89 TRP A O 1
ATOM 692 N N . VAL A 1 90 ? 4.128 -16.094 -7.921 1.00 60.53 90 VAL A N 1
ATOM 693 C CA . VAL A 1 90 ? 4.943 -15.889 -9.118 1.00 60.53 90 VAL A CA 1
ATOM 694 C C . VAL A 1 90 ? 4.135 -14.961 -10.026 1.00 60.53 90 VAL A C 1
ATOM 696 O O . VAL A 1 90 ? 2.908 -15.079 -10.072 1.00 60.53 90 VAL A O 1
ATOM 699 N N . GLY A 1 91 ? 4.802 -13.993 -10.660 1.00 57.22 91 GLY A N 1
ATOM 700 C CA . GLY A 1 91 ? 4.179 -13.085 -11.625 1.00 57.22 91 GLY A CA 1
ATOM 701 C C . GLY A 1 91 ? 3.362 -13.834 -12.671 1.00 57.22 91 GLY A C 1
ATOM 702 O O . GLY A 1 91 ? 3.570 -15.026 -12.878 1.00 57.22 91 GLY A O 1
ATOM 703 N N . SER A 1 92 ? 2.405 -13.142 -13.290 1.00 54.31 92 SER A N 1
ATOM 704 C CA . SER A 1 92 ? 1.624 -13.690 -14.404 1.00 54.31 92 SER A CA 1
ATOM 705 C C . SER A 1 92 ? 2.549 -14.357 -15.434 1.00 54.31 92 SER A C 1
ATOM 707 O O . SER A 1 92 ? 3.666 -13.883 -15.623 1.00 54.31 92 SER A O 1
ATOM 709 N N . ASP A 1 93 ? 2.072 -15.369 -16.168 1.00 50.56 93 ASP A N 1
ATOM 710 C CA . ASP A 1 93 ? 2.777 -15.977 -17.320 1.00 50.56 93 ASP A CA 1
ATOM 711 C C . ASP A 1 93 ? 2.991 -14.993 -18.502 1.00 50.56 93 ASP A C 1
ATOM 713 O O . ASP A 1 93 ? 3.277 -15.397 -19.628 1.00 50.56 93 ASP A O 1
ATOM 717 N N . GLU A 1 94 ? 2.840 -13.686 -18.266 1.00 53.75 94 GLU A N 1
ATOM 718 C CA . GLU A 1 94 ? 3.114 -12.647 -19.249 1.00 53.75 94 GLU A CA 1
ATOM 719 C C . GLU A 1 94 ? 4.625 -12.611 -19.549 1.00 53.75 94 GLU A C 1
ATOM 721 O O . GLU A 1 94 ? 5.440 -12.492 -18.621 1.00 53.75 94 GLU A O 1
ATOM 726 N N . PRO A 1 95 ? 5.031 -12.681 -20.832 1.00 41.12 95 PRO A N 1
ATOM 727 C CA . PRO A 1 95 ? 6.432 -12.601 -21.225 1.00 41.12 95 PRO A CA 1
ATOM 728 C C . PRO A 1 95 ? 7.001 -11.224 -20.839 1.00 41.12 95 PRO A C 1
ATOM 730 O O . PRO A 1 95 ? 6.772 -10.222 -21.510 1.00 41.12 95 PRO A O 1
ATOM 733 N N . GLY A 1 96 ? 7.715 -11.172 -19.713 1.00 50.84 96 GLY A N 1
ATOM 734 C CA . GLY A 1 96 ? 8.240 -9.943 -19.102 1.00 50.84 96 GLY A CA 1
ATOM 735 C C . GLY A 1 96 ? 8.168 -9.932 -17.570 1.00 50.84 96 GLY A C 1
ATOM 736 O O . GLY A 1 96 ? 8.918 -9.198 -16.935 1.00 50.84 96 GLY A O 1
ATOM 737 N N . ASP A 1 97 ? 7.332 -10.792 -16.977 1.00 53.59 97 ASP A N 1
ATOM 738 C CA . ASP A 1 97 ? 7.053 -10.859 -15.531 1.00 53.59 97 ASP A CA 1
ATOM 739 C C . ASP A 1 97 ? 7.863 -11.934 -14.780 1.00 53.59 97 ASP A C 1
ATOM 741 O O . ASP A 1 97 ? 7.567 -12.276 -13.629 1.00 53.59 97 ASP A O 1
ATOM 745 N N . ALA A 1 98 ? 8.923 -12.450 -15.409 1.00 47.72 98 ALA A N 1
ATOM 746 C CA . ALA A 1 98 ? 9.775 -13.518 -14.894 1.00 47.72 98 ALA A CA 1
ATOM 747 C C . ALA A 1 98 ? 10.578 -13.085 -13.644 1.00 47.72 98 ALA A C 1
ATOM 749 O O . ALA A 1 98 ? 11.764 -12.774 -13.704 1.00 47.72 98 ALA A O 1
ATOM 750 N N . GLY A 1 99 ? 9.922 -13.092 -12.479 1.00 55.16 99 GLY A N 1
ATOM 751 C CA . GLY A 1 99 ? 10.561 -13.263 -11.167 1.00 55.16 99 GLY A CA 1
ATOM 752 C C . GLY A 1 99 ? 10.738 -12.037 -10.259 1.00 55.16 99 GLY A C 1
ATOM 753 O O . GLY A 1 99 ? 11.326 -12.190 -9.190 1.00 55.16 99 GLY A O 1
ATOM 754 N N . GLY A 1 100 ? 10.242 -10.844 -10.606 1.00 69.31 100 GLY A N 1
ATOM 755 C CA . GLY A 1 100 ? 10.583 -9.605 -9.869 1.00 69.31 100 GLY A CA 1
ATOM 756 C C . GLY A 1 100 ? 9.514 -9.000 -8.947 1.00 69.31 100 GLY A C 1
ATOM 757 O O . GLY A 1 100 ? 9.832 -8.191 -8.070 1.00 69.31 100 GLY A O 1
ATOM 758 N N . TRP A 1 101 ? 8.245 -9.359 -9.127 1.00 84.44 101 TRP A N 1
ATOM 759 C CA . TRP A 1 101 ? 7.131 -8.607 -8.548 1.00 84.44 101 TRP A CA 1
ATOM 760 C C . TRP A 1 101 ? 6.737 -9.081 -7.146 1.00 84.44 101 TRP A C 1
ATOM 762 O O . TRP A 1 101 ? 6.521 -10.261 -6.870 1.00 84.44 101 TRP A O 1
ATOM 772 N N . LEU A 1 102 ? 6.589 -8.123 -6.237 1.00 90.56 102 LEU A N 1
ATOM 773 C CA . LEU A 1 102 ? 6.153 -8.343 -4.867 1.00 90.56 102 LEU A CA 1
ATOM 774 C C . LEU A 1 102 ? 4.656 -8.065 -4.743 1.00 90.56 102 LEU A C 1
ATOM 776 O O . LEU A 1 102 ? 4.212 -6.932 -4.920 1.00 90.56 102 LEU A O 1
ATOM 780 N N . HIS A 1 103 ? 3.889 -9.085 -4.361 1.00 92.88 103 HIS A N 1
ATOM 781 C CA . HIS A 1 103 ? 2.453 -8.955 -4.138 1.00 92.88 103 HIS A CA 1
ATOM 782 C C . HIS A 1 103 ? 2.140 -8.639 -2.668 1.00 92.88 103 HIS A C 1
ATOM 784 O O . HIS A 1 103 ? 2.485 -9.407 -1.769 1.00 92.88 103 HIS A O 1
ATOM 790 N N . PHE A 1 104 ? 1.447 -7.528 -2.415 1.00 95.12 104 PHE A N 1
ATOM 791 C CA . PHE A 1 104 ? 0.921 -7.137 -1.106 1.00 95.12 104 PHE A CA 1
ATOM 792 C C . PHE A 1 104 ? -0.601 -6.981 -1.123 1.00 95.12 104 PHE A C 1
ATOM 794 O O . PHE A 1 104 ? -1.160 -6.404 -2.049 1.00 95.12 104 PHE A O 1
ATOM 801 N N . ARG A 1 105 ? -1.289 -7.411 -0.059 1.00 94.88 105 ARG A N 1
ATOM 802 C CA . ARG A 1 105 ? -2.750 -7.253 0.074 1.00 94.88 105 ARG A CA 1
ATOM 803 C C . ARG A 1 105 ? -3.160 -6.624 1.396 1.00 94.88 105 ARG A C 1
ATOM 805 O O . ARG A 1 105 ? -2.524 -6.842 2.426 1.00 94.88 105 ARG A O 1
ATOM 812 N N . ASN A 1 106 ? -4.265 -5.885 1.355 1.00 95.25 106 ASN A N 1
ATOM 813 C CA . ASN A 1 106 ? -5.032 -5.433 2.512 1.00 95.25 106 ASN A CA 1
ATOM 814 C C . ASN A 1 106 ? -6.529 -5.491 2.138 1.00 95.25 106 ASN A C 1
ATOM 816 O O . ASN A 1 106 ? -6.894 -4.913 1.116 1.00 95.25 106 ASN A O 1
ATOM 820 N N . PRO A 1 107 ? -7.411 -6.126 2.935 1.00 94.06 107 PRO A N 1
ATOM 821 C CA . PRO A 1 107 ? -8.839 -6.254 2.606 1.00 94.06 107 PRO A CA 1
ATOM 822 C C . PRO A 1 107 ? -9.570 -4.926 2.353 1.00 94.06 107 PRO A C 1
ATOM 824 O O . PRO A 1 107 ? -10.547 -4.880 1.607 1.00 94.06 107 PRO A O 1
ATOM 827 N N . ASN A 1 108 ? -9.093 -3.842 2.968 1.00 94.75 108 ASN A N 1
ATOM 828 C CA . ASN A 1 108 ? -9.663 -2.502 2.849 1.00 94.75 108 ASN A CA 1
ATOM 829 C C . ASN A 1 108 ? -8.991 -1.657 1.749 1.00 94.75 108 ASN A C 1
ATOM 831 O O . ASN A 1 108 ? -9.338 -0.490 1.582 1.00 94.75 108 ASN A O 1
ATOM 835 N N . PHE A 1 109 ? -8.019 -2.205 1.016 1.00 95.19 109 PHE A N 1
ATOM 836 C CA . PHE A 1 109 ? -7.344 -1.519 -0.083 1.00 95.19 109 PHE A CA 1
ATOM 837 C C . PHE A 1 109 ? -7.791 -2.116 -1.419 1.00 95.19 109 PHE A C 1
ATOM 839 O O . PHE A 1 109 ? -7.301 -3.159 -1.844 1.00 95.19 109 PHE A O 1
ATOM 846 N N . ARG A 1 110 ? -8.763 -1.468 -2.065 1.00 94.31 110 ARG A N 1
ATOM 847 C CA . ARG A 1 110 ? -9.367 -1.932 -3.322 1.00 94.31 110 ARG A CA 1
ATOM 848 C C . ARG A 1 110 ? -9.503 -0.773 -4.299 1.00 94.31 110 ARG A C 1
ATOM 850 O O . ARG A 1 110 ? -9.826 0.339 -3.873 1.00 94.31 110 ARG A O 1
ATOM 857 N N . ARG A 1 111 ? -9.304 -1.038 -5.593 1.00 93.56 111 ARG A N 1
ATOM 858 C CA . ARG A 1 111 ? -9.396 -0.005 -6.639 1.00 93.56 111 ARG A CA 1
ATOM 859 C C . ARG A 1 111 ? -10.768 0.655 -6.655 1.00 93.56 111 ARG A C 1
ATOM 861 O O . ARG A 1 111 ? -10.860 1.870 -6.518 1.00 93.56 111 ARG A O 1
ATOM 868 N N . ASP A 1 112 ? -11.813 -0.166 -6.689 1.00 92.00 112 ASP A N 1
ATOM 869 C CA . ASP A 1 112 ? -13.192 0.288 -6.906 1.00 92.00 112 ASP A CA 1
ATOM 870 C C . ASP A 1 112 ? -13.899 0.722 -5.607 1.00 92.00 112 ASP A C 1
ATOM 872 O O . ASP A 1 112 ? -15.059 1.127 -5.617 1.00 92.00 112 ASP A O 1
ATOM 876 N N . ARG A 1 113 ? -13.220 0.625 -4.454 1.00 91.56 113 ARG A N 1
ATOM 877 C CA . ARG A 1 113 ? -13.772 0.982 -3.134 1.00 91.56 113 ARG A CA 1
ATOM 878 C C . ARG A 1 113 ? -12.820 1.907 -2.362 1.00 91.56 113 ARG A C 1
ATOM 880 O O . ARG A 1 113 ? -12.311 1.527 -1.303 1.00 91.56 113 ARG A O 1
ATOM 887 N N . PRO A 1 114 ? -12.544 3.124 -2.875 1.00 89.44 114 PRO A N 1
ATOM 888 C CA . PRO A 1 114 ? -11.628 4.072 -2.236 1.00 89.44 114 PRO A CA 1
ATOM 889 C C . PRO A 1 114 ? -12.137 4.604 -0.884 1.00 89.44 114 PRO A C 1
ATOM 891 O O . PRO A 1 114 ? -11.367 5.174 -0.115 1.00 89.44 114 PRO A O 1
ATOM 894 N N . ASP A 1 115 ? -13.417 4.421 -0.564 1.00 89.19 115 ASP A N 1
ATOM 895 C CA . ASP A 1 115 ? -14.008 4.689 0.749 1.00 89.19 115 ASP A CA 1
ATOM 896 C C . ASP A 1 115 ? -13.458 3.761 1.849 1.00 89.19 115 ASP A C 1
ATOM 898 O O . ASP A 1 115 ? -13.296 4.184 2.996 1.00 89.19 115 ASP A O 1
ATOM 902 N N . LEU A 1 116 ? -13.070 2.524 1.506 1.00 91.12 116 LEU A N 1
ATOM 903 C CA . LEU A 1 116 ? -12.488 1.573 2.461 1.00 91.12 116 LEU A CA 1
ATOM 904 C C . LEU A 1 116 ? -11.117 2.017 2.986 1.00 91.12 116 LEU A C 1
ATOM 906 O O . LEU A 1 116 ? -10.714 1.596 4.072 1.00 91.12 116 LEU A O 1
ATOM 910 N N . LEU A 1 117 ? -10.436 2.936 2.295 1.00 90.94 117 LEU A N 1
ATOM 911 C CA . LEU A 1 117 ? -9.171 3.511 2.755 1.00 90.94 117 LEU A CA 1
ATOM 912 C C . LEU A 1 117 ? -9.300 4.161 4.149 1.00 90.94 117 LEU A C 1
ATOM 914 O O . LEU A 1 117 ? -8.327 4.184 4.901 1.00 90.94 117 LEU A O 1
ATOM 918 N N . LEU A 1 118 ? -10.495 4.632 4.541 1.00 87.56 118 LEU A N 1
ATOM 919 C CA . LEU A 1 118 ? -10.767 5.195 5.875 1.00 87.56 118 LEU A CA 1
ATOM 920 C C . LEU A 1 118 ? -10.607 4.161 6.997 1.00 87.56 118 LEU A C 1
ATOM 922 O O . LEU A 1 118 ? -10.315 4.529 8.140 1.00 87.56 118 LEU A O 1
ATOM 926 N N . ARG A 1 119 ? -10.785 2.875 6.676 1.00 88.31 119 ARG A N 1
ATOM 927 C CA . ARG A 1 119 ? -10.648 1.742 7.601 1.00 88.31 119 ARG A CA 1
ATOM 928 C C . ARG A 1 119 ? -9.191 1.320 7.789 1.00 88.31 119 ARG A C 1
ATOM 930 O O . ARG A 1 119 ? -8.877 0.617 8.745 1.00 88.31 119 ARG A O 1
ATOM 937 N N . ILE A 1 120 ? -8.286 1.767 6.917 1.00 90.38 120 ILE A N 1
ATOM 938 C CA . ILE A 1 120 ? -6.859 1.461 7.008 1.00 90.38 120 ILE A CA 1
ATOM 939 C C . ILE A 1 120 ? -6.208 2.400 8.031 1.00 90.38 120 ILE A C 1
ATOM 941 O O . ILE A 1 120 ? -5.969 3.580 7.768 1.00 90.38 120 ILE A O 1
ATOM 945 N N . LYS A 1 121 ? -5.908 1.869 9.221 1.00 87.44 121 LYS A N 1
ATOM 946 C CA . LYS A 1 121 ? -5.249 2.606 10.310 1.00 87.44 121 LYS A CA 1
ATOM 947 C C . LYS A 1 121 ? -3.781 2.211 10.438 1.00 87.44 121 LYS A C 1
ATOM 949 O O . LYS A 1 121 ? -3.396 1.079 10.160 1.00 87.44 121 LYS A O 1
ATOM 954 N N . ARG A 1 122 ? -2.954 3.146 10.914 1.00 89.31 122 ARG A N 1
ATOM 955 C CA . ARG A 1 122 ? -1.547 2.872 11.233 1.00 89.31 122 ARG A CA 1
ATOM 956 C C . ARG A 1 122 ? -1.461 2.033 12.513 1.00 89.31 122 ARG A C 1
ATOM 958 O O . ARG A 1 122 ? -1.974 2.444 13.546 1.00 89.31 122 ARG A O 1
ATOM 965 N N . LEU A 1 123 ? -0.764 0.908 12.483 1.00 87.50 123 LEU A N 1
ATOM 966 C CA . LEU A 1 123 ? -0.626 -0.068 13.567 1.00 87.50 123 LEU A CA 1
ATOM 967 C C . LEU A 1 123 ? 0.618 0.197 14.429 1.00 87.50 123 LEU A C 1
ATOM 969 O O . LEU A 1 123 ? 1.504 -0.655 14.544 1.00 87.50 123 LEU A O 1
ATOM 973 N N . THR A 1 124 ? 0.701 1.385 15.032 1.00 84.69 124 THR A N 1
ATOM 974 C CA . THR A 1 124 ? 1.716 1.697 16.058 1.00 84.69 124 THR A CA 1
ATOM 975 C C . THR A 1 124 ? 1.466 0.888 17.338 1.00 84.69 124 THR A C 1
ATOM 977 O O . THR A 1 124 ? 0.366 0.377 17.530 1.00 84.69 124 THR A O 1
ATOM 980 N N . ARG A 1 125 ? 2.450 0.786 18.248 1.00 81.56 125 ARG A N 1
ATOM 981 C CA . ARG A 1 125 ? 2.269 0.098 19.547 1.00 81.56 125 ARG A CA 1
ATOM 982 C C . ARG A 1 125 ? 1.043 0.625 20.304 1.00 81.56 125 ARG A C 1
ATOM 984 O O . ARG A 1 125 ? 0.191 -0.167 20.691 1.00 81.56 125 ARG A O 1
ATOM 991 N N . ALA A 1 126 ? 0.916 1.947 20.409 1.00 81.94 126 ALA A N 1
ATOM 992 C CA . ALA A 1 126 ? -0.229 2.603 21.040 1.00 81.94 126 ALA A CA 1
ATOM 993 C C . ALA A 1 126 ? -1.559 2.268 20.340 1.00 81.94 126 ALA A C 1
ATOM 995 O O . ALA A 1 126 ? -2.557 1.988 20.997 1.00 81.94 126 ALA A O 1
ATOM 996 N N . ASN A 1 127 ? -1.580 2.239 19.005 1.00 82.19 127 ASN A N 1
ATOM 997 C CA . ASN A 1 127 ? -2.795 1.909 18.259 1.00 82.19 127 ASN A CA 1
ATOM 998 C C . ASN A 1 127 ? -3.164 0.427 18.383 1.00 82.19 127 ASN A C 1
ATOM 1000 O O . ASN A 1 127 ? -4.342 0.107 18.480 1.00 82.19 127 ASN A O 1
ATOM 1004 N N . ARG A 1 128 ? -2.180 -0.478 18.438 1.00 80.44 128 ARG A N 1
ATOM 1005 C CA . ARG A 1 128 ? -2.419 -1.905 18.704 1.00 80.44 128 ARG A CA 1
ATOM 1006 C C . ARG A 1 128 ? -3.003 -2.126 20.097 1.00 80.44 128 ARG A C 1
ATOM 1008 O O . ARG A 1 128 ? -3.940 -2.899 20.223 1.00 80.44 128 ARG A O 1
ATOM 1015 N N . GLN A 1 129 ? -2.493 -1.424 21.110 1.00 83.69 129 GLN A N 1
ATOM 1016 C CA . GLN A 1 129 ? -3.038 -1.473 22.472 1.00 83.69 129 GLN A CA 1
ATOM 1017 C C . GLN A 1 129 ? -4.481 -0.966 22.520 1.00 83.69 129 GLN A C 1
ATOM 1019 O O . GLN A 1 129 ? -5.332 -1.614 23.116 1.00 83.69 129 GLN A O 1
ATOM 1024 N N . ARG A 1 130 ? -4.778 0.145 21.834 1.00 80.94 130 ARG A N 1
ATOM 1025 C CA . ARG A 1 130 ? -6.150 0.657 21.708 1.00 80.94 130 ARG A CA 1
ATOM 1026 C C . ARG A 1 130 ? -7.085 -0.356 21.052 1.00 80.94 130 ARG A C 1
ATOM 1028 O O . ARG A 1 130 ? -8.131 -0.639 21.616 1.00 80.94 130 ARG A O 1
ATOM 1035 N N . LEU A 1 131 ? -6.682 -0.945 19.924 1.00 80.31 131 LEU A N 1
ATOM 1036 C CA . LEU A 1 131 ? -7.479 -1.975 19.246 1.00 80.31 131 LEU A CA 1
ATOM 1037 C C . LEU A 1 131 ? -7.695 -3.214 20.127 1.00 80.31 131 LEU A C 1
ATOM 1039 O O . LEU A 1 131 ? -8.803 -3.734 20.160 1.00 80.31 131 LEU A O 1
ATOM 1043 N N . ALA A 1 132 ? -6.673 -3.658 20.866 1.00 81.56 132 ALA A N 1
ATOM 1044 C CA . ALA A 1 132 ? -6.792 -4.778 21.803 1.00 81.56 132 ALA A CA 1
ATOM 1045 C C . ALA A 1 132 ? -7.746 -4.476 22.972 1.00 81.56 132 ALA A C 1
ATOM 1047 O O . ALA A 1 132 ? -8.404 -5.379 23.472 1.00 81.56 132 ALA A O 1
ATOM 1048 N N . ALA A 1 133 ? -7.855 -3.206 23.369 1.00 85.56 133 ALA A N 1
ATOM 1049 C CA . ALA A 1 133 ? -8.799 -2.729 24.376 1.00 85.56 133 ALA A CA 1
ATOM 1050 C C . ALA A 1 133 ? -10.199 -2.399 23.807 1.00 85.56 133 ALA A C 1
ATOM 1052 O O . ALA A 1 133 ? -11.010 -1.804 24.510 1.00 85.56 133 ALA A O 1
ATOM 1053 N N . GLY A 1 134 ? -10.478 -2.708 22.532 1.00 81.94 134 GLY A N 1
ATOM 1054 C CA . GLY A 1 134 ? -11.750 -2.371 21.874 1.00 81.94 134 GLY A CA 1
ATOM 1055 C C . GLY A 1 134 ? -11.954 -0.873 21.608 1.00 81.94 134 GLY A C 1
ATOM 1056 O O . GLY A 1 134 ? -13.055 -0.448 21.267 1.00 81.94 134 GLY A O 1
ATOM 1057 N N . LEU A 1 135 ? -10.907 -0.056 21.753 1.00 80.81 135 LEU A N 1
ATOM 1058 C CA . LEU A 1 135 ? -10.960 1.391 21.566 1.00 80.81 135 LEU A CA 1
ATOM 1059 C C . LEU A 1 135 ? -10.739 1.776 20.100 1.00 80.81 135 LEU A C 1
ATOM 1061 O O . LEU A 1 135 ? -9.865 1.246 19.407 1.00 80.81 135 LEU A O 1
ATOM 1065 N N . GLU A 1 136 ? -11.478 2.786 19.645 1.00 75.69 136 GLU A N 1
ATOM 1066 C CA . GLU A 1 136 ? -11.357 3.302 18.286 1.00 75.69 136 GLU A CA 1
ATOM 1067 C C . GLU A 1 136 ? -9.994 3.985 18.049 1.00 75.69 136 GLU A C 1
ATOM 1069 O O . GLU A 1 136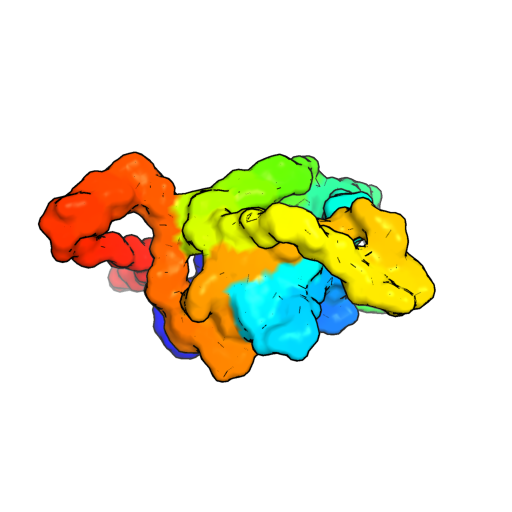 ? -9.571 4.886 18.783 1.00 75.69 136 GLU A O 1
ATOM 1074 N N . VAL A 1 137 ? -9.302 3.595 16.973 1.00 74.38 137 VAL A N 1
ATOM 1075 C CA . VAL A 1 137 ? -8.099 4.289 16.491 1.00 74.38 137 VAL A CA 1
ATOM 1076 C C . VAL A 1 137 ? -8.510 5.341 15.470 1.00 74.38 137 VAL A C 1
ATOM 1078 O O . VAL A 1 137 ? -8.754 5.038 14.300 1.00 74.38 137 VAL A O 1
ATOM 1081 N N . ARG A 1 138 ? -8.541 6.604 15.894 1.00 65.81 138 ARG A N 1
ATOM 1082 C CA . ARG A 1 138 ? -8.793 7.724 14.982 1.00 65.81 138 ARG A CA 1
ATOM 1083 C C . ARG A 1 138 ? -7.632 7.861 13.992 1.00 65.81 138 ARG A C 1
ATOM 1085 O O . ARG A 1 138 ? -6.461 7.892 14.377 1.00 65.81 138 ARG A O 1
ATOM 1092 N N . SER A 1 139 ? -7.947 7.950 12.698 1.00 57.19 139 SER A N 1
ATOM 1093 C CA . SER A 1 139 ? -6.969 8.443 11.717 1.00 57.19 139 SER A CA 1
ATOM 1094 C C . SER A 1 139 ? -6.639 9.887 12.086 1.00 57.19 139 SER A C 1
ATOM 1096 O O . SER A 1 139 ? -7.548 10.593 12.516 1.00 57.19 139 SER A O 1
ATOM 1098 N N . ARG A 1 140 ? -5.385 10.340 11.919 1.00 52.56 140 ARG A N 1
ATOM 1099 C CA . ARG A 1 140 ? -5.067 11.777 12.019 1.00 52.56 140 ARG A CA 1
ATOM 1100 C C . ARG A 1 140 ? -6.031 12.521 11.090 1.00 52.56 140 ARG A C 1
ATOM 1102 O O . ARG A 1 140 ? -5.889 12.427 9.871 1.00 52.56 140 ARG A O 1
ATOM 1109 N N . GLN A 1 141 ? -7.042 13.175 11.657 1.00 44.06 141 GLN A N 1
ATOM 1110 C CA . GLN A 1 141 ? -7.855 14.119 10.911 1.00 44.06 141 GLN A CA 1
ATOM 1111 C C . GLN A 1 141 ? -6.931 15.270 10.506 1.00 44.06 141 GLN A C 1
ATOM 1113 O O . GLN A 1 141 ? -5.977 15.556 11.241 1.00 44.06 141 GLN A O 1
ATOM 1118 N N . PRO A 1 142 ? -7.146 15.893 9.335 1.00 38.91 142 PRO A N 1
ATOM 1119 C CA . PRO A 1 142 ? -6.479 17.150 9.051 1.00 38.91 142 PRO A CA 1
ATOM 1120 C C . PRO A 1 142 ? -6.787 18.072 10.227 1.00 38.91 142 PRO A C 1
ATOM 1122 O O . PRO A 1 142 ? -7.952 18.196 10.614 1.00 38.91 142 PRO A O 1
ATOM 1125 N N . SER A 1 143 ? -5.745 18.625 10.846 1.00 39.69 143 SER A N 1
ATOM 1126 C CA . SER A 1 143 ? -5.904 19.660 11.854 1.00 39.69 143 SER A CA 1
ATOM 1127 C C . SER A 1 143 ? -6.782 20.730 11.217 1.00 39.69 143 SER A C 1
ATOM 1129 O O . SER A 1 143 ? -6.340 21.419 10.300 1.00 39.69 143 SER A O 1
ATOM 1131 N N . ARG A 1 144 ? -8.049 20.822 11.631 1.00 44.03 144 ARG A N 1
ATOM 1132 C CA . ARG A 1 144 ? -8.812 22.043 11.416 1.00 44.03 144 ARG A CA 1
ATOM 1133 C C . ARG A 1 144 ? -8.100 23.055 12.295 1.00 44.03 144 ARG A C 1
ATOM 1135 O O . ARG A 1 144 ? -8.289 23.034 13.508 1.00 44.03 144 ARG A O 1
ATOM 1142 N N . LEU A 1 145 ? -7.182 23.814 11.701 1.00 41.16 145 LEU A N 1
ATOM 1143 C CA . LEU A 1 145 ? -6.724 25.055 12.300 1.00 41.16 145 LEU A CA 1
ATOM 1144 C C . LEU A 1 145 ? -7.998 25.883 12.475 1.00 41.16 145 LEU A C 1
ATOM 1146 O O . LEU A 1 145 ? -8.641 26.269 11.501 1.00 41.16 145 LEU A O 1
ATOM 1150 N N . LEU A 1 146 ? -8.451 25.935 13.724 1.00 43.22 146 LEU A N 1
ATOM 1151 C CA . LEU A 1 146 ? -9.463 26.861 14.191 1.00 43.22 146 LEU A CA 1
ATOM 1152 C C . LEU A 1 146 ? -8.816 28.247 14.255 1.00 43.22 146 LEU A C 1
ATOM 1154 O O . LEU A 1 146 ? -7.640 28.331 14.614 1.00 43.22 146 LEU A O 1
ATOM 1158 N N . SER A 1 147 ? -9.657 29.241 13.949 1.00 38.12 147 SER A N 1
ATOM 1159 C CA . SER A 1 147 ? -9.480 30.704 13.966 1.00 38.12 147 SER A CA 1
ATOM 1160 C C . SER A 1 147 ? -8.495 31.284 12.962 1.00 38.12 147 SER A C 1
ATOM 1162 O O . SER A 1 147 ? -7.275 31.136 13.185 1.00 38.12 147 SER A O 1
#

Radius of gyration: 16.95 Å; chains: 1; bounding box: 34×49×46 Å

Secondary structure (DSSP, 8-state):
-TTS-TTSHHHHHHHHHT-TT--SEEE-TTSSEEEEEHHHHIIIIIS----S----TT--S-TT----SSHHHHHHHHHHTT-EE-TT-PPPSSTT-SS-EEEEE-TT--TT-GGGGGG-----HHHHHHHHTT-------------

Foldseek 3Di:
DPQDDCPDPLNLLLCQQPDPQQPQWHADPQQFKIKGQQVSCCVRAQPPPPDPDDDDPPCDPPSNGDPDNHPVVVVVQCVQQPKDWDPPDQDDPPVPRGDGITMIGDRLRGNVRSVSSQVRDGNDPVVVVCVVVVHDDHDPGPPPPDD

Organism: NCBI:txid381881

Sequence (147 aa):
PAGLSASTFPAKLWRLVNSPRIRSVRWDSRAQGLLIDRSLFEQELLSPSDAHGAGAEGAGPALDSFQATHFGSFVRQLNLYGFRK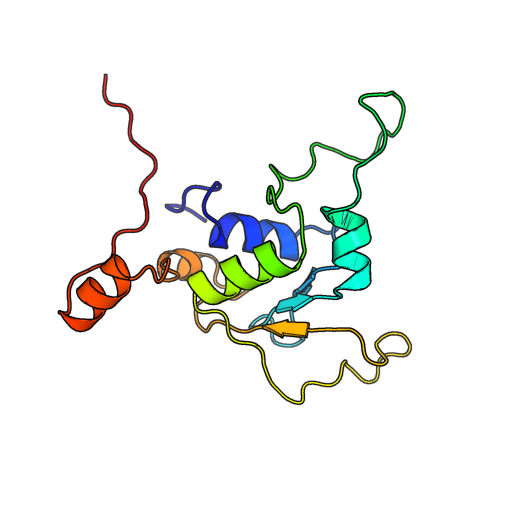VPGWVGSDEPGDAGGWLHFRNPNFRRDRPDLLLRIKRLTRANRQRLAAGLEVRSRQPSRLLS

InterPro domains:
  IPR000232 Heat shock factor (HSF)-type, DNA-binding [PF00447] (9-122)
  IPR000232 Heat shock factor (HSF)-type, DNA-binding [SM00415] (5-123)
  IPR036388 Winged helix-like DNA-binding domain superfamily [G3DSA:1.10.10.10] (4-124)
  IPR036390 Winged helix DNA-binding domain superfamily [SSF46785] (6-122)